Protein AF-M7SS18-F1 (afdb_monomer_lite)

Foldseek 3Di:
DDPQQDPVVVVVLVVLQVVVCVPDPDSPVADLLPFQALVLLVVLLVVLQVVCVVVVLNDQSVLLVLLSVLVVVCRVVVCVNVVSPSSSSSSVRRVSSVQCVVQSVPSVSSNVSSNVSSVVSVCSVVCVVVD

Radius of gyration: 15.66 Å; chains: 1; bounding box: 37×25×44 Å

pLDDT: mean 71.32, std 8.75, range [34.16, 85.19]

Sequence (131 aa):
MAAQPSLWLGEAFATAKEDFKRSLKNPAQYDFSKVTSIDDVYDEAEKIQRQQAKTKTLRGLNRLQPFLNALNEYSGIIDAFVQAKPEIMSLIWGPLKFLLHAASSLLSVFDKVVKVLADVGMTLPSFQAYA

Secondary structure (DSSP, 8-state):
-PPPPPHHHHHHHHHHHHHHHHHSSSGGG--GGG--SSHHHHHHHHHHHHHHHHHT-TTSGGGGHHHHHHHHHHHHHHHHHHTT-HHHHHHHHHHHHHHHHHHHTSHHHHHHHHHHHHHHHHHGGGGGGG-

Structure (mmCIF, N/CA/C/O backbone):
data_AF-M7SS18-F1
#
_entry.id   AF-M7SS18-F1
#
loop_
_atom_site.group_PDB
_atom_site.id
_atom_site.type_symbol
_atom_site.label_atom_id
_atom_site.label_alt_id
_atom_site.label_comp_id
_atom_site.label_asym_id
_atom_site.label_entity_id
_atom_site.label_seq_id
_atom_site.pdbx_PDB_ins_code
_atom_site.Cartn_x
_atom_site.Cartn_y
_atom_site.Cartn_z
_atom_site.occupancy
_atom_site.B_iso_or_equiv
_atom_site.auth_seq_id
_atom_site.auth_comp_id
_atom_site.auth_asym_id
_atom_site.auth_atom_id
_atom_site.pdbx_PDB_model_num
ATOM 1 N N . MET A 1 1 ? 10.208 -12.592 -28.017 1.00 34.16 1 MET A N 1
ATOM 2 C CA . MET A 1 1 ? 11.445 -12.163 -27.328 1.00 34.16 1 MET A CA 1
ATOM 3 C C . MET A 1 1 ? 11.040 -11.070 -26.358 1.00 34.16 1 MET A C 1
ATOM 5 O O . MET A 1 1 ? 10.640 -10.013 -26.820 1.00 34.16 1 MET A O 1
ATOM 9 N N . ALA A 1 2 ? 11.002 -11.353 -25.054 1.00 38.09 2 ALA A N 1
ATOM 10 C CA . ALA A 1 2 ? 10.661 -10.335 -24.060 1.00 38.09 2 ALA A CA 1
ATOM 11 C C . ALA A 1 2 ? 11.791 -9.296 -24.018 1.00 38.09 2 ALA A C 1
ATOM 13 O O . ALA A 1 2 ? 12.959 -9.673 -23.909 1.00 38.09 2 ALA A O 1
ATOM 14 N N . ALA A 1 3 ? 11.455 -8.014 -24.175 1.00 47.66 3 ALA A N 1
ATOM 15 C CA . ALA A 1 3 ? 12.417 -6.926 -24.062 1.00 47.66 3 ALA A CA 1
ATOM 16 C C . ALA A 1 3 ? 13.081 -6.996 -22.678 1.00 47.66 3 ALA A C 1
ATOM 18 O O . ALA A 1 3 ? 12.390 -7.084 -21.663 1.00 47.66 3 ALA A O 1
ATOM 19 N N . GLN A 1 4 ? 14.416 -7.012 -22.630 1.00 51.34 4 GLN A N 1
ATOM 20 C CA . GLN A 1 4 ? 15.123 -6.932 -21.355 1.00 51.34 4 GLN A CA 1
ATOM 21 C C . GLN A 1 4 ? 14.706 -5.635 -20.643 1.00 51.34 4 GLN A C 1
ATOM 23 O O . GLN A 1 4 ? 14.725 -4.583 -21.289 1.00 51.34 4 GLN A O 1
ATOM 28 N N . PRO A 1 5 ? 14.341 -5.682 -19.345 1.00 56.50 5 PRO A N 1
ATOM 29 C CA . PRO A 1 5 ? 14.038 -4.479 -18.584 1.00 56.50 5 PRO A CA 1
ATOM 30 C C . PRO A 1 5 ? 15.229 -3.531 -18.688 1.00 56.50 5 PRO A C 1
ATOM 32 O O . PRO A 1 5 ? 16.361 -3.900 -18.369 1.00 56.50 5 PRO A O 1
ATOM 35 N N . SER A 1 6 ? 14.989 -2.332 -19.198 1.00 65.19 6 SER A N 1
ATOM 36 C CA . SER A 1 6 ? 16.035 -1.352 -19.447 1.00 65.19 6 SER A CA 1
ATOM 37 C C . SER A 1 6 ? 16.739 -0.975 -18.140 1.00 65.19 6 SER A C 1
ATOM 39 O O . SER A 1 6 ? 16.075 -0.667 -17.154 1.00 65.19 6 SER A O 1
ATOM 41 N N . LEU A 1 7 ? 18.078 -0.981 -18.136 1.00 67.50 7 LEU A N 1
ATOM 42 C CA . LEU A 1 7 ? 18.935 -0.718 -16.963 1.00 67.50 7 LEU A CA 1
ATOM 43 C C . LEU A 1 7 ? 18.495 0.501 -16.128 1.00 67.50 7 LEU A C 1
ATOM 45 O O . LEU A 1 7 ? 18.459 0.420 -14.902 1.00 67.50 7 LEU A O 1
ATOM 49 N N . TRP A 1 8 ? 18.066 1.580 -16.793 1.00 74.50 8 TRP A N 1
ATOM 50 C CA . TRP A 1 8 ? 17.597 2.810 -16.145 1.00 74.50 8 TRP A CA 1
ATOM 51 C C . TRP A 1 8 ? 16.374 2.606 -15.236 1.00 74.50 8 TRP A C 1
ATOM 53 O O . TRP A 1 8 ? 16.210 3.321 -14.252 1.00 74.50 8 TRP A O 1
ATOM 63 N N . LEU A 1 9 ? 15.516 1.626 -15.538 1.00 68.44 9 LEU A N 1
ATOM 64 C CA . LEU A 1 9 ? 14.306 1.359 -14.763 1.00 68.44 9 LEU A CA 1
ATOM 65 C C . LEU A 1 9 ? 14.662 0.765 -13.397 1.00 68.44 9 LEU A C 1
ATOM 67 O O . LEU A 1 9 ? 14.103 1.160 -12.377 1.00 68.44 9 LEU A O 1
ATOM 71 N N . GLY A 1 10 ? 15.632 -0.154 -13.369 1.00 69.88 10 GLY A N 1
ATOM 72 C CA . GLY A 1 10 ? 16.138 -0.733 -12.124 1.00 69.88 10 GLY A CA 1
ATOM 73 C C . GLY A 1 10 ? 16.787 0.315 -11.221 1.00 69.88 10 GLY A C 1
ATOM 74 O O . GLY A 1 10 ? 16.539 0.316 -10.016 1.00 69.88 10 GLY A O 1
ATOM 75 N N . GLU A 1 11 ? 17.560 1.233 -11.806 1.00 74.94 11 GLU A N 1
ATOM 76 C CA . GLU A 1 11 ? 18.168 2.356 -11.082 1.00 74.94 11 GLU A CA 1
ATOM 77 C C . GLU A 1 11 ? 17.111 3.313 -10.528 1.00 74.94 11 GLU A C 1
ATOM 79 O O . GLU A 1 11 ? 17.155 3.635 -9.345 1.00 74.94 11 GLU A O 1
ATOM 84 N N . ALA A 1 12 ? 16.107 3.689 -11.327 1.00 77.38 12 ALA A N 1
ATOM 85 C CA . ALA A 1 12 ? 15.025 4.565 -10.879 1.00 77.38 12 ALA A CA 1
ATOM 86 C C . ALA A 1 12 ? 14.272 3.989 -9.665 1.00 77.38 12 ALA A C 1
ATOM 88 O O . ALA A 1 12 ? 14.032 4.704 -8.689 1.00 77.38 12 ALA A O 1
ATOM 89 N N . PHE A 1 13 ? 13.952 2.688 -9.678 1.00 70.12 13 PHE A N 1
ATOM 90 C CA . PHE A 1 13 ? 13.328 2.024 -8.529 1.00 70.12 13 PHE A CA 1
ATOM 91 C C . PHE A 1 13 ? 14.255 1.973 -7.308 1.00 70.12 13 PHE A C 1
ATOM 93 O O . PHE A 1 13 ? 13.808 2.233 -6.189 1.00 70.12 13 PHE A O 1
ATOM 100 N N . ALA A 1 14 ? 15.541 1.673 -7.500 1.00 72.62 14 ALA A N 1
ATOM 101 C CA . ALA A 1 14 ? 16.516 1.654 -6.411 1.00 72.62 14 ALA A CA 1
ATOM 102 C C . ALA A 1 14 ? 16.715 3.045 -5.782 1.00 72.62 14 ALA A C 1
ATOM 104 O O . ALA A 1 14 ? 16.814 3.160 -4.562 1.00 72.62 14 ALA A O 1
ATOM 105 N N . THR A 1 15 ? 16.712 4.111 -6.582 1.00 79.69 15 THR A N 1
ATOM 106 C CA . THR A 1 15 ? 16.763 5.489 -6.079 1.00 79.69 15 THR A CA 1
ATOM 107 C C . THR A 1 15 ? 15.501 5.829 -5.292 1.00 79.69 15 THR A C 1
ATOM 109 O O . THR A 1 15 ? 15.595 6.263 -4.144 1.00 79.69 15 THR A O 1
ATOM 112 N N . ALA A 1 16 ? 14.320 5.538 -5.846 1.00 76.62 16 ALA A N 1
ATOM 113 C CA . ALA A 1 16 ? 13.048 5.797 -5.173 1.00 76.62 16 ALA A CA 1
ATOM 114 C C . ALA A 1 16 ? 12.929 5.057 -3.825 1.00 76.62 16 ALA A C 1
ATOM 116 O O . ALA A 1 16 ? 12.419 5.622 -2.855 1.00 76.62 16 ALA A O 1
ATOM 117 N N . LYS A 1 17 ? 13.452 3.822 -3.731 1.00 73.81 17 LYS A N 1
ATOM 118 C CA . LYS A 1 17 ? 13.566 3.056 -2.472 1.00 73.81 17 LYS A CA 1
ATOM 119 C C . LYS A 1 17 ? 14.285 3.830 -1.392 1.00 73.81 17 LYS A C 1
ATOM 121 O O . LYS A 1 17 ? 13.799 3.936 -0.265 1.00 73.81 17 LYS A O 1
ATOM 126 N N . GLU A 1 18 ? 15.485 4.282 -1.720 1.00 78.44 18 GLU A N 1
ATOM 127 C CA . GLU A 1 18 ? 16.383 4.890 -0.753 1.00 78.44 18 GLU A CA 1
ATOM 128 C C . GLU A 1 18 ? 15.879 6.273 -0.346 1.00 78.44 18 GLU A C 1
ATOM 130 O O . GLU A 1 18 ? 15.890 6.594 0.844 1.00 78.44 18 GLU A O 1
ATOM 135 N N . ASP A 1 19 ? 15.320 7.041 -1.280 1.00 80.69 19 ASP A N 1
ATOM 136 C CA . ASP A 1 19 ? 14.685 8.326 -0.980 1.00 80.69 19 ASP A CA 1
ATOM 137 C C . ASP A 1 19 ? 13.463 8.158 -0.070 1.00 80.69 19 ASP A C 1
ATOM 139 O O . ASP A 1 19 ? 13.325 8.870 0.931 1.00 80.69 19 ASP A O 1
ATOM 143 N N . PHE A 1 20 ? 12.616 7.159 -0.339 1.00 76.06 20 PHE A N 1
ATOM 144 C CA . PHE A 1 20 ? 11.487 6.848 0.532 1.00 76.06 20 PHE A CA 1
ATOM 145 C C . PHE A 1 20 ? 11.955 6.464 1.939 1.00 76.06 20 PHE A C 1
ATOM 147 O O . PHE A 1 20 ? 11.485 7.049 2.915 1.00 76.06 20 PHE A O 1
ATOM 154 N N . LYS A 1 21 ? 12.921 5.546 2.073 1.00 73.31 21 LYS A N 1
ATOM 155 C CA . LYS A 1 21 ? 13.464 5.155 3.386 1.00 73.31 21 LYS A CA 1
ATOM 156 C C . LYS A 1 21 ? 14.041 6.344 4.153 1.00 73.31 21 LYS A C 1
ATOM 158 O O . LYS A 1 21 ? 13.809 6.445 5.356 1.00 73.31 21 LYS A O 1
ATOM 163 N N . ARG A 1 22 ? 14.761 7.246 3.478 1.00 79.31 22 ARG A N 1
ATOM 164 C CA . ARG A 1 22 ? 15.327 8.469 4.080 1.00 79.31 22 ARG A CA 1
ATOM 165 C C . ARG A 1 22 ? 14.258 9.442 4.567 1.00 79.31 22 ARG A C 1
ATOM 167 O O . ARG A 1 22 ? 14.503 10.170 5.524 1.00 79.31 22 ARG A O 1
ATOM 174 N N . SER A 1 23 ? 13.083 9.452 3.939 1.00 77.50 23 SER A N 1
ATOM 175 C CA . SER A 1 23 ? 11.961 10.297 4.364 1.00 77.50 23 SER A CA 1
ATOM 176 C C . SER A 1 23 ? 11.296 9.826 5.668 1.00 77.50 23 SER A C 1
ATOM 178 O O . SER A 1 23 ? 10.589 10.598 6.321 1.00 77.50 23 SER A O 1
ATOM 180 N N . LEU A 1 24 ? 11.515 8.571 6.079 1.00 75.50 24 LEU A N 1
ATOM 181 C CA . LEU A 1 24 ? 10.901 8.003 7.276 1.00 75.50 24 LEU A CA 1
ATOM 182 C C . LEU A 1 24 ? 11.625 8.476 8.537 1.00 75.50 24 LEU A C 1
ATOM 184 O O . LEU A 1 24 ? 12.840 8.370 8.657 1.00 75.50 24 LEU A O 1
ATOM 188 N N . LYS A 1 25 ? 10.853 8.927 9.532 1.00 76.94 25 LYS A N 1
ATOM 189 C CA . LYS A 1 25 ? 11.395 9.442 10.801 1.00 76.94 25 LYS A CA 1
ATOM 190 C C . LYS A 1 25 ? 12.173 8.383 11.594 1.00 76.94 25 LYS A C 1
ATOM 192 O O . LYS A 1 25 ? 13.172 8.706 12.217 1.00 76.94 25 LYS A O 1
ATOM 197 N N . ASN A 1 26 ? 11.719 7.130 11.534 1.00 76.88 26 ASN A N 1
ATOM 198 C CA . ASN A 1 26 ? 12.400 5.958 12.080 1.00 76.88 26 ASN A CA 1
ATOM 199 C C . ASN A 1 26 ? 12.298 4.833 11.030 1.00 76.88 26 ASN A C 1
ATOM 201 O O . ASN A 1 26 ? 11.295 4.127 11.003 1.00 76.88 26 ASN A O 1
ATOM 205 N N . PRO A 1 27 ? 13.266 4.661 10.123 1.00 66.38 27 PRO A N 1
ATOM 206 C CA . PRO A 1 27 ? 13.179 3.634 9.083 1.00 66.38 27 PRO A CA 1
ATOM 207 C C . PRO A 1 27 ? 13.353 2.213 9.642 1.00 66.38 27 PRO A C 1
ATOM 209 O O . PRO A 1 27 ? 12.735 1.280 9.145 1.00 66.38 27 PRO A O 1
ATOM 212 N N . AL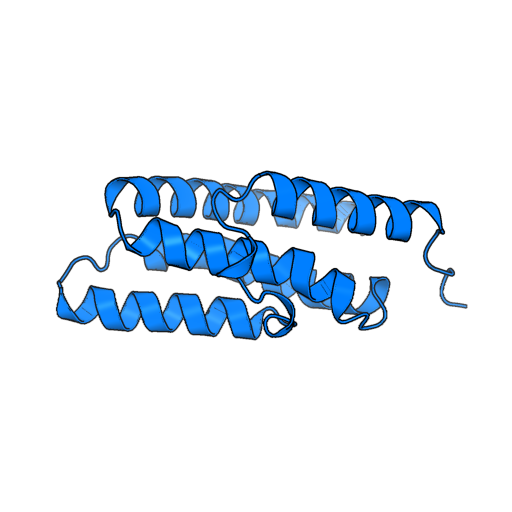A A 1 28 ? 14.124 2.045 10.723 1.00 70.75 28 ALA A N 1
ATOM 213 C CA . ALA A 1 28 ? 14.435 0.738 11.313 1.00 70.75 28 ALA A CA 1
ATOM 214 C C . ALA A 1 28 ? 13.233 0.008 11.949 1.00 70.75 28 ALA A C 1
ATOM 216 O O . ALA A 1 28 ? 13.299 -1.198 12.161 1.00 70.75 28 ALA A O 1
ATOM 217 N N . GLN A 1 29 ? 12.137 0.713 12.252 1.00 69.00 29 GLN A N 1
ATOM 218 C CA . GLN A 1 29 ? 10.897 0.088 12.747 1.00 69.00 29 GLN A CA 1
ATOM 219 C C . GLN A 1 29 ? 10.020 -0.473 11.617 1.00 69.00 29 GLN A C 1
ATOM 221 O O . GLN A 1 29 ? 9.014 -1.121 11.900 1.00 69.00 29 GLN A O 1
ATOM 226 N N . TYR A 1 30 ? 10.371 -0.222 10.352 1.00 67.44 30 TYR A N 1
ATOM 227 C CA . TYR A 1 30 ? 9.582 -0.647 9.203 1.00 67.44 30 TYR A CA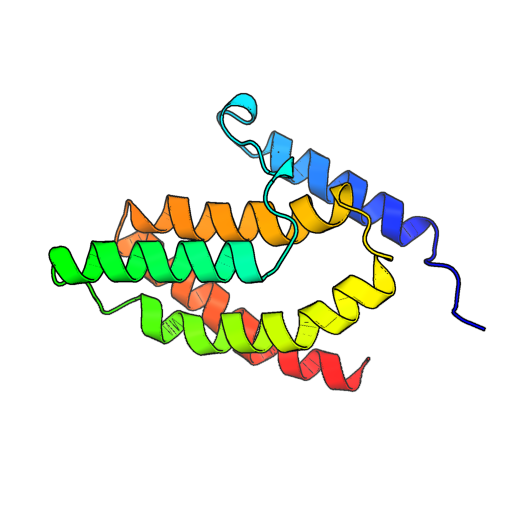 1
ATOM 228 C C . TYR A 1 30 ? 10.334 -1.690 8.383 1.00 67.44 30 TYR A C 1
ATOM 230 O O . TYR A 1 30 ? 11.301 -1.391 7.686 1.00 67.44 30 TYR A O 1
ATOM 238 N N . ASP A 1 31 ? 9.850 -2.927 8.447 1.00 72.44 31 ASP A N 1
ATOM 239 C CA . ASP A 1 31 ? 10.338 -4.022 7.618 1.00 72.44 31 ASP A CA 1
ATOM 240 C C . ASP A 1 31 ? 9.424 -4.208 6.400 1.00 72.44 31 ASP A C 1
ATOM 242 O O . ASP A 1 31 ? 8.449 -4.961 6.428 1.00 72.44 31 ASP A O 1
ATOM 246 N N . PHE A 1 32 ? 9.737 -3.488 5.321 1.00 71.56 32 PHE A N 1
ATOM 247 C CA . PHE A 1 32 ? 9.009 -3.589 4.052 1.00 71.56 32 PHE A CA 1
ATOM 248 C C . PHE A 1 32 ? 9.342 -4.858 3.266 1.00 71.56 32 PHE A C 1
ATOM 250 O O . PHE A 1 32 ? 8.623 -5.183 2.326 1.00 71.56 32 PHE A O 1
ATOM 257 N N . SER A 1 33 ? 10.401 -5.591 3.635 1.00 71.81 33 SER A N 1
ATOM 258 C CA . SER A 1 33 ? 10.860 -6.769 2.881 1.00 71.81 33 SER A CA 1
ATOM 259 C C . SER A 1 33 ? 9.829 -7.901 2.846 1.00 71.81 33 SER A C 1
ATOM 261 O O . SER A 1 33 ? 9.866 -8.745 1.957 1.00 71.81 33 SER A O 1
ATOM 263 N N . LYS A 1 34 ? 8.880 -7.877 3.787 1.00 75.50 34 LYS A N 1
ATOM 264 C CA . LYS A 1 34 ? 7.782 -8.840 3.920 1.00 75.50 34 LYS A CA 1
ATOM 265 C C . LYS A 1 34 ? 6.524 -8.466 3.141 1.00 75.50 34 LYS A C 1
ATOM 267 O O . LYS A 1 34 ? 5.561 -9.215 3.191 1.00 75.50 34 LYS A O 1
ATOM 272 N N . VAL A 1 35 ? 6.499 -7.303 2.494 1.00 78.19 35 VAL A N 1
ATOM 273 C CA . VAL A 1 35 ? 5.341 -6.811 1.741 1.00 78.19 35 VAL A CA 1
ATOM 274 C C . VAL A 1 35 ? 5.679 -6.940 0.268 1.00 78.19 35 VAL A C 1
ATOM 276 O O . VAL A 1 35 ? 6.317 -6.062 -0.301 1.00 78.19 35 VAL A O 1
ATOM 279 N N . THR A 1 36 ? 5.338 -8.065 -0.341 1.00 78.50 36 THR A N 1
ATOM 280 C CA . THR A 1 36 ? 5.819 -8.407 -1.690 1.00 78.50 36 THR A CA 1
ATOM 281 C C . THR A 1 36 ? 4.708 -8.494 -2.718 1.00 78.50 36 THR A C 1
ATOM 283 O O . THR A 1 36 ? 5.001 -8.654 -3.898 1.00 78.50 36 THR A O 1
ATOM 286 N N . SER A 1 37 ? 3.456 -8.369 -2.290 1.00 81.00 37 SER A N 1
ATOM 287 C CA . SER A 1 37 ? 2.288 -8.519 -3.146 1.00 81.00 37 SER A CA 1
ATOM 288 C C . SER A 1 37 ? 1.234 -7.458 -2.856 1.00 81.00 37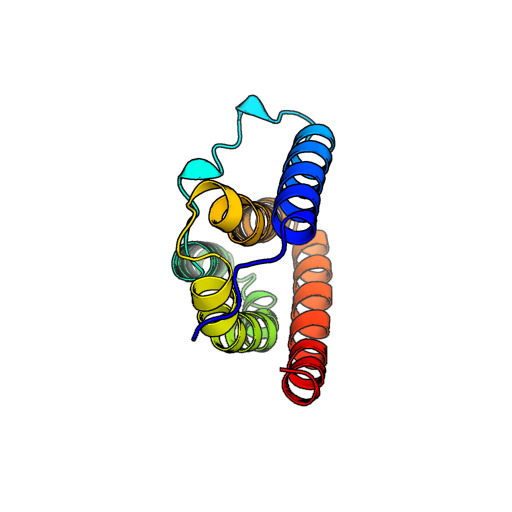 SER A C 1
ATOM 290 O O . SER A 1 37 ? 1.220 -6.827 -1.795 1.00 81.00 37 SER A O 1
ATOM 292 N N . ILE A 1 38 ? 0.311 -7.296 -3.800 1.00 79.38 38 ILE A N 1
ATOM 293 C CA . ILE A 1 38 ? -0.892 -6.501 -3.576 1.00 79.38 38 ILE A CA 1
ATOM 294 C C . ILE A 1 38 ? -1.797 -7.119 -2.499 1.00 79.38 38 ILE A C 1
ATOM 296 O O . ILE A 1 38 ? -2.445 -6.377 -1.761 1.00 79.38 38 ILE A O 1
ATOM 300 N N . ASP A 1 39 ? -1.789 -8.446 -2.344 1.00 84.00 39 ASP A N 1
ATOM 301 C CA . ASP A 1 39 ? -2.553 -9.147 -1.305 1.00 84.00 39 ASP A CA 1
ATOM 302 C C . ASP A 1 39 ? -2.154 -8.659 0.093 1.00 84.00 39 ASP A C 1
ATOM 304 O O . ASP A 1 39 ? -3.012 -8.393 0.931 1.00 84.00 39 ASP A O 1
ATOM 308 N N . ASP A 1 40 ? -0.866 -8.376 0.315 1.00 81.88 40 ASP A N 1
ATOM 309 C CA . ASP A 1 40 ? -0.386 -7.809 1.580 1.00 81.88 40 ASP A CA 1
ATOM 310 C C . ASP A 1 40 ? -0.986 -6.425 1.899 1.00 81.88 40 ASP A C 1
ATOM 312 O O . ASP A 1 40 ? -1.035 -6.027 3.074 1.00 81.88 40 ASP A O 1
ATOM 316 N N . VAL A 1 41 ? -1.379 -5.672 0.864 1.00 80.88 41 VAL A N 1
ATOM 317 C CA . VAL A 1 41 ? -2.046 -4.364 0.959 1.00 80.88 41 VAL A CA 1
ATOM 318 C C . VAL A 1 41 ? -3.546 -4.553 1.193 1.00 80.88 41 VAL A C 1
ATOM 320 O O . VAL A 1 41 ? -4.113 -3.856 2.041 1.00 80.88 41 VAL A O 1
ATOM 323 N N . TYR A 1 42 ? -4.172 -5.514 0.506 1.00 80.88 42 TYR A N 1
ATOM 324 C CA . TYR A 1 42 ? -5.567 -5.907 0.732 1.00 80.88 42 TYR A CA 1
ATOM 325 C C . TYR A 1 42 ? -5.800 -6.399 2.161 1.00 80.88 42 TYR A C 1
ATOM 327 O O . TYR A 1 42 ? -6.714 -5.915 2.830 1.00 80.88 42 TYR A O 1
ATOM 335 N N . ASP A 1 43 ? -4.936 -7.274 2.668 1.00 85.19 43 ASP A N 1
ATOM 336 C CA . ASP A 1 43 ? -5.020 -7.812 4.026 1.00 85.19 43 ASP A CA 1
ATOM 337 C C . ASP A 1 43 ? -4.954 -6.706 5.087 1.00 85.19 43 ASP A C 1
ATOM 339 O O . ASP A 1 43 ? -5.680 -6.727 6.086 1.00 85.19 43 ASP A O 1
ATOM 343 N N . GLU A 1 44 ? -4.100 -5.699 4.878 1.00 82.56 44 GLU A N 1
ATOM 344 C CA . GLU A 1 44 ? -4.016 -4.561 5.793 1.00 82.56 44 GLU A CA 1
ATOM 345 C C . GLU A 1 44 ? -5.272 -3.684 5.703 1.00 82.56 44 GLU A C 1
ATOM 347 O O . GLU A 1 44 ? -5.801 -3.268 6.736 1.00 82.56 44 GLU A O 1
ATOM 352 N N . ALA A 1 45 ? -5.797 -3.450 4.496 1.00 78.38 45 ALA A N 1
ATOM 353 C CA . ALA A 1 45 ? -7.055 -2.734 4.302 1.00 78.38 45 ALA A CA 1
ATOM 354 C C . ALA A 1 45 ? -8.223 -3.448 5.014 1.00 78.38 45 ALA A C 1
ATOM 356 O O . ALA A 1 45 ? -8.949 -2.821 5.795 1.00 78.38 45 ALA A O 1
ATOM 357 N N . GLU A 1 46 ? -8.358 -4.766 4.845 1.00 80.25 46 GLU A N 1
ATOM 358 C CA . GLU A 1 46 ? -9.365 -5.572 5.543 1.00 80.25 46 GLU A CA 1
ATOM 359 C C . GLU A 1 46 ? -9.206 -5.507 7.063 1.00 80.25 46 GLU A C 1
ATOM 361 O O . GLU A 1 46 ? -10.184 -5.352 7.803 1.00 80.25 46 GLU A O 1
ATOM 366 N N . LYS A 1 47 ? -7.975 -5.621 7.561 1.00 82.69 47 LYS A N 1
ATOM 367 C CA . LYS A 1 47 ? -7.685 -5.547 8.994 1.00 82.69 47 LYS A CA 1
ATOM 368 C C . LYS A 1 47 ? -8.113 -4.201 9.579 1.00 82.69 47 LYS A C 1
ATOM 370 O O . LYS A 1 47 ? -8.766 -4.182 10.630 1.00 82.69 47 LYS A O 1
ATOM 375 N N . ILE A 1 48 ? -7.823 -3.100 8.884 1.00 76.75 48 ILE A N 1
ATOM 376 C CA . ILE A 1 48 ? -8.266 -1.756 9.278 1.00 76.75 48 ILE A CA 1
ATOM 377 C C . ILE A 1 48 ? -9.801 -1.689 9.278 1.00 76.75 48 ILE A C 1
ATOM 379 O O . ILE A 1 48 ? -10.388 -1.171 10.231 1.00 76.75 48 ILE A O 1
ATOM 383 N N . GLN A 1 49 ? -10.477 -2.271 8.282 1.00 73.75 49 GLN A N 1
ATOM 384 C CA . GLN A 1 49 ? -11.944 -2.309 8.223 1.00 73.75 49 GLN A CA 1
ATOM 385 C C . GLN A 1 49 ? -12.553 -3.068 9.399 1.00 73.75 49 GLN A C 1
ATOM 387 O O . GLN A 1 49 ? -13.483 -2.573 10.042 1.00 73.75 49 GLN A O 1
ATOM 392 N N . ARG A 1 50 ? -12.003 -4.238 9.737 1.00 78.12 50 ARG A N 1
ATOM 393 C CA . ARG A 1 50 ? -12.434 -5.031 10.899 1.00 78.12 50 ARG A CA 1
ATOM 394 C C . ARG A 1 50 ? -12.216 -4.274 12.212 1.00 78.12 50 ARG A C 1
ATOM 396 O O . ARG A 1 50 ? -13.028 -4.403 13.127 1.00 78.12 50 ARG A O 1
ATOM 403 N N . GLN A 1 51 ? -11.154 -3.474 12.323 1.00 74.94 51 GLN A N 1
ATOM 404 C CA . GLN A 1 51 ? -10.917 -2.614 13.488 1.00 74.94 51 GLN A CA 1
ATOM 405 C C . GLN A 1 51 ? -11.896 -1.433 13.552 1.00 74.94 51 GLN A C 1
ATOM 407 O O . GLN A 1 51 ? -12.477 -1.195 14.610 1.00 74.94 51 GLN A O 1
ATOM 412 N N . GLN A 1 52 ? -12.161 -0.754 12.434 1.00 70.19 52 GLN A N 1
ATOM 413 C CA . GLN A 1 52 ? -13.120 0.358 12.361 1.00 70.19 52 GLN A CA 1
ATOM 414 C C . GLN A 1 52 ? -14.579 -0.087 12.553 1.00 70.19 52 GLN A C 1
ATOM 416 O O . GLN A 1 52 ? -15.398 0.667 13.084 1.00 70.19 52 GLN A O 1
ATOM 421 N N . ALA A 1 53 ? -14.916 -1.327 12.181 1.00 70.88 53 ALA A N 1
ATOM 422 C CA . ALA A 1 53 ? -16.230 -1.918 12.438 1.00 70.88 53 ALA A CA 1
ATOM 423 C C . ALA A 1 53 ? -16.546 -1.993 13.939 1.00 70.88 53 ALA A C 1
ATOM 425 O O . ALA A 1 53 ? -17.680 -1.745 14.349 1.00 70.88 53 ALA A O 1
ATOM 426 N N . LYS A 1 54 ? -15.530 -2.259 14.769 1.00 70.31 54 LYS A N 1
ATOM 427 C CA . LYS A 1 54 ? -15.665 -2.302 16.233 1.00 70.31 54 LYS A CA 1
ATOM 428 C C . LYS A 1 54 ? -15.861 -0.911 16.844 1.00 70.31 54 LYS A C 1
ATOM 430 O O . LYS A 1 54 ? -16.472 -0.800 17.901 1.00 70.31 54 LYS A O 1
ATOM 435 N N . THR A 1 55 ? -15.383 0.143 16.181 1.00 67.38 55 THR A N 1
ATOM 436 C CA . THR A 1 55 ? -15.424 1.535 16.665 1.00 67.38 55 THR A CA 1
ATOM 437 C C . THR A 1 55 ? -16.464 2.414 15.952 1.00 67.38 55 THR A C 1
ATOM 439 O O . THR A 1 55 ? -16.560 3.604 16.243 1.00 67.38 55 THR A O 1
ATOM 442 N N . LYS A 1 56 ? -17.289 1.841 15.057 1.00 61.22 56 LYS A N 1
ATOM 443 C CA . LYS A 1 56 ? -18.331 2.517 14.246 1.00 61.22 56 LYS A CA 1
ATOM 444 C C . LYS A 1 56 ? -17.822 3.635 13.316 1.00 61.22 56 LYS A C 1
ATOM 446 O O . LYS A 1 56 ? -18.615 4.454 12.853 1.00 61.22 56 LYS A O 1
ATOM 451 N N . THR A 1 57 ? -16.539 3.653 12.962 1.00 62.03 57 THR A N 1
ATOM 452 C CA . THR A 1 57 ? -15.932 4.673 12.080 1.00 62.03 57 THR A CA 1
ATOM 453 C C . THR A 1 57 ? -15.750 4.207 10.625 1.00 62.03 57 THR A C 1
ATOM 455 O O . THR A 1 57 ? -14.854 4.651 9.917 1.00 62.03 57 THR A O 1
ATOM 458 N N . LEU A 1 58 ? -16.655 3.345 10.149 1.00 56.06 58 LEU A N 1
ATOM 459 C CA . LEU A 1 58 ? -16.607 2.561 8.897 1.00 56.06 58 LEU A CA 1
ATOM 460 C C . LEU A 1 58 ? -16.594 3.325 7.552 1.00 56.06 58 LEU A C 1
ATOM 462 O O . LEU A 1 58 ? -16.727 2.703 6.500 1.00 56.06 58 LEU A O 1
ATOM 466 N N . ARG A 1 59 ? -16.493 4.656 7.524 1.00 60.16 59 ARG A N 1
ATOM 467 C CA . ARG A 1 59 ? -16.813 5.430 6.304 1.00 60.16 59 ARG A CA 1
ATOM 468 C C . ARG A 1 59 ? -15.669 5.551 5.293 1.00 60.16 59 ARG A C 1
ATOM 470 O O . ARG A 1 59 ? -15.943 5.794 4.121 1.00 60.16 59 ARG A O 1
ATOM 477 N N . GLY A 1 60 ? -14.418 5.381 5.716 1.00 61.91 60 GLY A N 1
ATOM 478 C CA . GLY A 1 60 ? -13.264 5.600 4.841 1.00 61.91 60 GLY A CA 1
ATOM 479 C C . GLY A 1 60 ? -13.043 4.464 3.842 1.00 61.91 60 GLY A C 1
ATOM 480 O O . GLY A 1 60 ? -12.882 4.710 2.655 1.00 61.91 60 GLY A O 1
ATOM 481 N N . LEU A 1 6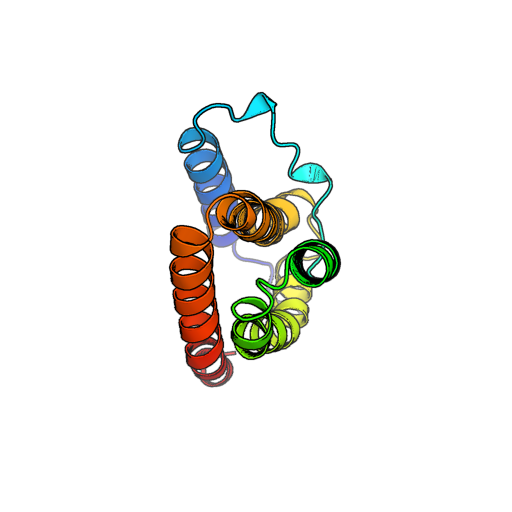1 ? -13.090 3.208 4.286 1.00 65.19 61 LEU A N 1
ATOM 482 C CA . LEU A 1 61 ? -12.517 2.094 3.521 1.00 65.19 61 LEU A CA 1
ATOM 483 C C . LEU A 1 61 ? -13.231 1.728 2.219 1.00 65.19 61 LEU A C 1
ATOM 485 O O . LEU A 1 61 ? -12.557 1.432 1.240 1.00 65.19 61 LEU A O 1
ATOM 489 N N . ASN A 1 62 ? -14.558 1.856 2.139 1.00 68.69 62 ASN A N 1
ATOM 490 C CA . ASN A 1 62 ? -15.275 1.637 0.872 1.00 68.69 62 ASN A CA 1
ATOM 491 C C . ASN A 1 62 ? -14.805 2.590 -0.241 1.00 68.69 62 ASN A C 1
ATOM 493 O O . ASN A 1 62 ? -14.942 2.287 -1.423 1.00 68.69 62 ASN A O 1
ATOM 497 N N . ARG A 1 63 ? -14.233 3.745 0.122 1.00 70.31 63 ARG A N 1
ATOM 498 C CA . ARG A 1 63 ? -13.696 4.719 -0.833 1.00 70.31 63 ARG A CA 1
ATOM 499 C C . ARG A 1 63 ? -12.330 4.302 -1.387 1.00 70.31 63 ARG A C 1
ATOM 501 O O . ARG A 1 63 ? -11.934 4.855 -2.401 1.00 70.31 63 ARG A O 1
ATOM 508 N N . LEU A 1 64 ? -11.637 3.338 -0.770 1.00 71.81 64 LEU A N 1
ATOM 509 C CA . LEU A 1 64 ? -10.395 2.754 -1.298 1.00 71.81 64 LEU A CA 1
ATOM 510 C C . LEU A 1 64 ? -10.642 1.699 -2.377 1.00 71.81 64 LEU A C 1
ATOM 512 O O . LEU A 1 64 ? -9.713 1.373 -3.107 1.00 71.81 64 LEU A O 1
ATOM 516 N N . GLN A 1 65 ? -11.864 1.178 -2.509 1.00 73.12 65 GLN A N 1
ATOM 517 C CA . GLN A 1 65 ? -12.155 0.113 -3.469 1.00 73.12 65 GLN A CA 1
ATOM 518 C C . GLN A 1 65 ? -11.719 0.449 -4.911 1.00 73.12 65 GLN A C 1
ATOM 520 O O . GLN A 1 65 ? -11.078 -0.398 -5.530 1.00 73.12 65 GLN A O 1
ATOM 525 N N . PRO A 1 66 ? -11.963 1.665 -5.452 1.00 76.06 66 PRO A N 1
ATOM 526 C CA . PRO A 1 66 ? -11.495 2.023 -6.794 1.00 76.06 66 PRO A CA 1
ATOM 527 C C . PRO A 1 66 ? -9.968 1.979 -6.934 1.00 76.06 66 PRO A C 1
ATOM 529 O O . PRO A 1 66 ? -9.454 1.558 -7.963 1.00 76.06 66 PRO A O 1
ATOM 532 N N . PHE A 1 67 ? -9.240 2.377 -5.888 1.00 76.81 67 PHE A N 1
ATOM 533 C CA . PHE A 1 67 ? -7.780 2.331 -5.858 1.00 76.81 67 PHE A CA 1
ATOM 534 C C . PHE A 1 67 ? -7.241 0.906 -5.858 1.00 76.81 67 PHE A C 1
ATOM 536 O O . PHE A 1 67 ? -6.359 0.582 -6.648 1.00 76.81 67 PHE A O 1
ATOM 543 N N . LEU A 1 68 ? -7.786 0.062 -4.984 1.00 76.62 68 LEU A N 1
ATOM 544 C CA . LEU A 1 68 ? -7.371 -1.329 -4.860 1.00 76.62 68 LEU A CA 1
ATOM 545 C C . LEU A 1 68 ? -7.659 -2.113 -6.149 1.00 76.62 68 LEU A C 1
ATOM 547 O O . LEU A 1 68 ? -6.789 -2.834 -6.633 1.00 76.62 68 LEU A O 1
ATOM 551 N N . ASN A 1 69 ? -8.832 -1.900 -6.754 1.00 79.12 69 ASN A N 1
ATOM 552 C CA . ASN A 1 69 ? -9.193 -2.514 -8.032 1.00 79.12 69 ASN A CA 1
ATOM 553 C C . ASN A 1 69 ? -8.219 -2.106 -9.147 1.00 79.12 69 ASN A C 1
ATOM 555 O O . ASN A 1 69 ? -7.703 -2.970 -9.850 1.00 79.12 69 ASN A O 1
ATOM 559 N N . ALA A 1 70 ? -7.920 -0.807 -9.267 1.00 76.31 70 ALA A N 1
ATOM 560 C CA . ALA A 1 70 ? -6.962 -0.321 -10.253 1.00 76.31 70 ALA A CA 1
ATOM 561 C C . ALA A 1 70 ? -5.569 -0.920 -10.013 1.00 76.31 70 ALA A C 1
ATOM 563 O O . ALA A 1 70 ? -4.965 -1.461 -10.930 1.00 76.31 70 ALA A O 1
ATOM 564 N N . LEU A 1 71 ? -5.068 -0.905 -8.775 1.00 77.25 71 LEU A N 1
ATOM 565 C CA . LEU A 1 71 ? -3.784 -1.531 -8.455 1.00 77.25 71 LEU A CA 1
ATOM 566 C C . LEU A 1 71 ? -3.744 -3.021 -8.800 1.00 77.25 71 LEU A C 1
ATOM 568 O O . LEU A 1 71 ? -2.692 -3.500 -9.208 1.00 77.25 71 LEU A O 1
ATOM 572 N N . ASN A 1 72 ? -4.853 -3.745 -8.646 1.00 79.94 72 ASN A N 1
ATOM 573 C CA . ASN A 1 72 ? -4.930 -5.164 -8.984 1.00 79.94 72 ASN A CA 1
ATOM 574 C C . ASN A 1 72 ? -4.807 -5.399 -10.492 1.00 79.94 72 ASN A C 1
ATOM 576 O O . ASN A 1 72 ? -4.071 -6.281 -10.920 1.00 79.94 72 ASN A O 1
ATOM 580 N N . GLU A 1 73 ? -5.453 -4.561 -11.303 1.00 76.38 73 GLU A N 1
ATOM 581 C CA . GLU A 1 73 ? -5.271 -4.579 -12.760 1.00 76.38 73 GLU A CA 1
ATOM 582 C C . GLU A 1 73 ? -3.817 -4.265 -13.153 1.00 76.38 73 GLU A C 1
ATOM 584 O O . GLU A 1 73 ? -3.272 -4.879 -14.071 1.00 76.38 73 GLU A O 1
ATOM 589 N N . TYR A 1 74 ? -3.157 -3.360 -12.424 1.00 72.88 74 TYR A N 1
ATOM 590 C CA . TYR A 1 74 ? -1.750 -3.016 -12.645 1.00 72.88 74 TYR A CA 1
ATOM 591 C C . TYR A 1 74 ? -0.757 -4.035 -12.077 1.00 72.88 74 TYR A C 1
ATOM 593 O O . TYR A 1 74 ? 0.367 -4.106 -12.578 1.00 72.88 74 TYR A O 1
ATOM 601 N N . SER A 1 75 ? -1.133 -4.835 -11.074 1.00 75.81 75 SER A N 1
ATOM 602 C CA . SER A 1 75 ? -0.221 -5.780 -10.415 1.00 75.81 75 SER A CA 1
ATOM 603 C C . SER A 1 75 ? 0.340 -6.775 -11.422 1.00 75.81 75 SER A C 1
ATOM 605 O O . SER A 1 75 ? 1.550 -6.953 -11.464 1.00 75.81 75 SER A O 1
ATOM 607 N N . GLY A 1 76 ? -0.492 -7.317 -12.318 1.00 72.75 76 GLY A N 1
ATOM 608 C CA . GLY A 1 76 ? -0.035 -8.261 -13.341 1.00 72.75 76 GLY A CA 1
ATOM 609 C C . GLY A 1 76 ? 1.006 -7.668 -14.298 1.00 72.75 76 GLY A C 1
ATOM 610 O O . GLY A 1 76 ? 1.938 -8.359 -14.712 1.00 72.75 76 GLY A O 1
ATOM 611 N N . ILE A 1 77 ? 0.899 -6.372 -14.609 1.00 71.56 77 ILE A N 1
ATOM 612 C CA . ILE A 1 77 ? 1.888 -5.648 -15.420 1.00 71.56 77 ILE A CA 1
ATOM 613 C C . ILE A 1 77 ? 3.176 -5.467 -14.611 1.00 71.56 77 ILE A C 1
ATOM 615 O O . ILE A 1 77 ? 4.263 -5.786 -15.089 1.00 71.56 77 ILE A O 1
ATOM 619 N N . ILE A 1 78 ? 3.062 -4.996 -13.369 1.00 71.94 78 ILE A N 1
ATOM 620 C CA . ILE A 1 78 ? 4.203 -4.786 -12.471 1.00 71.94 78 ILE A CA 1
ATOM 621 C C . ILE A 1 78 ? 4.960 -6.108 -12.250 1.00 71.94 78 ILE A C 1
ATOM 623 O O . ILE A 1 78 ? 6.186 -6.136 -12.365 1.00 71.94 78 ILE A O 1
ATOM 627 N N . ASP A 1 79 ? 4.250 -7.211 -12.029 1.00 69.94 79 ASP A N 1
ATOM 628 C CA . ASP A 1 79 ? 4.807 -8.553 -11.841 1.00 69.94 79 ASP A CA 1
ATOM 629 C C . ASP A 1 79 ? 5.567 -9.035 -13.084 1.00 69.94 79 ASP A C 1
ATOM 631 O O . ASP A 1 79 ? 6.692 -9.538 -12.972 1.00 69.94 79 ASP A O 1
ATOM 635 N N . ALA A 1 80 ? 5.007 -8.804 -14.277 1.00 68.88 80 ALA A N 1
ATOM 636 C CA . ALA A 1 80 ? 5.645 -9.144 -15.547 1.00 68.88 80 ALA A CA 1
ATOM 637 C C . ALA A 1 80 ? 6.909 -8.308 -15.826 1.00 68.88 80 ALA A C 1
ATOM 639 O O . ALA A 1 80 ? 7.921 -8.849 -16.279 1.00 68.88 80 ALA A O 1
ATOM 640 N N . PHE A 1 81 ? 6.888 -7.003 -15.532 1.00 63.62 81 PHE A N 1
ATOM 641 C CA . PHE A 1 81 ? 8.020 -6.098 -15.777 1.00 63.62 81 PHE A CA 1
ATOM 642 C C . PHE A 1 81 ? 9.163 -6.278 -14.775 1.00 63.62 81 PHE A C 1
ATOM 644 O O . PHE A 1 81 ? 10.340 -6.180 -15.133 1.00 63.62 81 PHE A O 1
ATOM 651 N N . VAL A 1 82 ? 8.834 -6.546 -13.515 1.00 64.94 82 VAL A N 1
ATOM 652 C CA . VAL A 1 82 ? 9.810 -6.622 -12.421 1.00 64.94 82 VAL A CA 1
ATOM 653 C C . VAL A 1 82 ? 10.410 -8.028 -12.284 1.00 64.94 82 VAL A C 1
ATOM 655 O O . VAL A 1 82 ? 11.357 -8.211 -11.515 1.00 64.94 82 VAL A O 1
ATOM 658 N N . GLN A 1 83 ? 9.918 -9.014 -13.050 1.00 66.12 83 GLN A N 1
ATOM 659 C CA . GLN A 1 83 ? 10.379 -10.412 -13.024 1.00 66.12 83 GLN A CA 1
ATOM 660 C C . GLN A 1 83 ? 10.458 -10.970 -11.592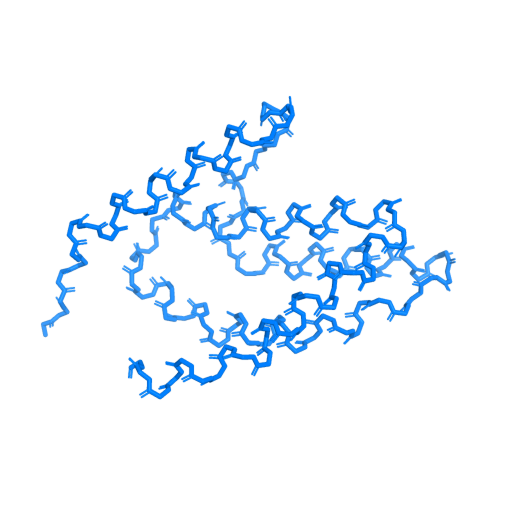 1.00 66.12 83 GLN A C 1
ATOM 662 O O . GLN A 1 83 ? 11.407 -11.669 -11.239 1.00 66.12 83 GLN A O 1
ATOM 667 N N . ALA A 1 84 ? 9.496 -10.599 -10.742 1.00 60.09 84 ALA A N 1
ATOM 668 C CA . ALA A 1 84 ? 9.435 -10.998 -9.336 1.00 60.09 84 ALA A CA 1
ATOM 669 C C . ALA A 1 84 ? 10.691 -10.672 -8.492 1.00 60.09 84 ALA A C 1
ATOM 671 O O . ALA A 1 84 ? 11.035 -11.429 -7.587 1.00 60.09 84 ALA A O 1
ATOM 672 N N . LYS A 1 85 ? 11.383 -9.544 -8.727 1.00 69.31 85 LYS A N 1
ATOM 673 C CA . LYS A 1 85 ? 12.427 -9.059 -7.799 1.00 69.31 85 LYS A CA 1
ATOM 674 C C . LYS A 1 85 ? 11.792 -8.581 -6.477 1.00 69.31 85 LYS A C 1
ATOM 676 O O . LYS A 1 85 ? 11.214 -7.488 -6.457 1.00 69.31 85 LYS A O 1
ATOM 681 N N . PRO A 1 86 ? 11.944 -9.311 -5.351 1.00 67.75 86 PRO A N 1
ATOM 682 C CA . PRO A 1 86 ? 11.239 -9.004 -4.094 1.00 67.75 86 PRO A CA 1
ATOM 683 C C . PRO A 1 86 ? 11.615 -7.629 -3.527 1.00 67.75 86 PRO A C 1
ATOM 685 O O . PRO A 1 86 ? 10.828 -6.933 -2.887 1.00 67.75 86 PRO A O 1
ATOM 688 N N . GLU A 1 87 ? 12.838 -7.200 -3.822 1.00 68.00 87 GLU A N 1
ATOM 689 C CA . GLU A 1 87 ? 13.378 -5.909 -3.425 1.00 68.00 87 GLU A CA 1
ATOM 690 C C . GLU A 1 87 ? 12.728 -4.698 -4.082 1.00 68.00 87 GLU A C 1
ATOM 692 O O . GLU A 1 87 ? 12.817 -3.619 -3.500 1.00 68.00 87 GLU A O 1
ATOM 697 N N . ILE A 1 88 ? 12.155 -4.867 -5.275 1.00 70.50 88 ILE A N 1
ATOM 698 C CA . ILE A 1 88 ? 11.431 -3.820 -6.005 1.00 70.50 88 ILE A CA 1
ATOM 699 C C . ILE A 1 88 ? 9.954 -3.879 -5.619 1.00 70.50 88 ILE A C 1
ATOM 701 O O . ILE A 1 88 ? 9.346 -2.848 -5.353 1.00 70.50 88 ILE A O 1
ATOM 705 N N . MET A 1 89 ? 9.404 -5.088 -5.482 1.00 74.88 89 MET A N 1
ATOM 706 C CA . MET A 1 89 ? 8.033 -5.302 -5.010 1.00 74.88 89 MET A CA 1
ATOM 707 C C . MET A 1 89 ? 7.782 -4.669 -3.641 1.00 74.88 89 MET A C 1
ATOM 709 O O . MET A 1 89 ? 6.812 -3.934 -3.461 1.00 74.88 89 MET A O 1
ATOM 713 N N . SER A 1 90 ? 8.717 -4.846 -2.707 1.00 75.81 90 SER A N 1
ATOM 714 C CA . SER A 1 90 ? 8.669 -4.206 -1.384 1.00 75.81 90 SER A CA 1
ATOM 715 C C . SER A 1 90 ? 8.664 -2.677 -1.398 1.00 75.81 90 SER A C 1
ATOM 717 O O . SER A 1 90 ? 8.258 -2.067 -0.411 1.00 75.81 90 SER A O 1
ATOM 719 N N . LEU A 1 91 ? 9.040 -2.037 -2.506 1.00 73.00 91 LEU A N 1
ATOM 720 C CA . LEU A 1 91 ? 8.995 -0.575 -2.677 1.00 73.00 91 LEU A CA 1
ATOM 721 C C . LEU A 1 91 ? 7.678 -0.062 -3.182 1.00 73.00 91 LEU A C 1
ATOM 723 O O . LEU A 1 91 ? 7.372 1.110 -3.005 1.00 73.00 91 LEU A O 1
ATOM 727 N N . ILE A 1 92 ? 6.935 -0.920 -3.856 1.00 77.00 92 ILE A N 1
ATOM 728 C CA . ILE A 1 92 ? 5.627 -0.570 -4.368 1.00 77.00 92 ILE A CA 1
ATOM 729 C C . ILE A 1 92 ? 4.634 -0.856 -3.247 1.00 77.00 92 ILE A C 1
ATOM 731 O O . ILE A 1 92 ? 3.963 0.046 -2.746 1.00 77.00 92 ILE A O 1
ATOM 735 N N . TRP A 1 93 ? 4.622 -2.096 -2.763 1.00 82.06 93 TRP A N 1
ATOM 736 C CA . TRP A 1 93 ? 3.618 -2.558 -1.815 1.00 82.06 93 TRP A CA 1
ATOM 737 C C . TRP A 1 93 ? 3.896 -2.108 -0.376 1.00 82.06 93 TRP A C 1
ATOM 739 O O . TRP A 1 93 ? 2.966 -1.745 0.347 1.00 82.06 93 TRP A O 1
ATOM 749 N N . GLY A 1 94 ? 5.166 -2.048 0.042 1.00 81.06 94 GLY A N 1
ATOM 750 C CA . GLY A 1 94 ? 5.563 -1.643 1.396 1.00 81.06 94 GLY A CA 1
ATOM 751 C C . GLY A 1 94 ? 5.094 -0.236 1.796 1.00 81.06 94 GLY A C 1
ATOM 752 O O . GLY A 1 94 ? 4.411 -0.100 2.817 1.00 81.06 94 GLY A O 1
ATOM 753 N N . PRO A 1 95 ? 5.394 0.815 1.008 1.00 80.94 95 PRO A N 1
ATOM 754 C CA . PRO A 1 95 ? 4.917 2.172 1.271 1.00 80.94 95 PRO A CA 1
ATOM 755 C C . PRO A 1 95 ? 3.393 2.299 1.244 1.00 80.94 95 PRO A C 1
ATOM 757 O O . PRO A 1 95 ? 2.832 3.016 2.071 1.00 80.94 95 PRO A O 1
ATOM 760 N N . LEU A 1 96 ? 2.712 1.584 0.342 1.00 79.00 96 LEU A N 1
ATOM 761 C CA . LEU A 1 96 ? 1.249 1.589 0.250 1.00 79.00 96 LEU A CA 1
ATOM 762 C C . LEU A 1 96 ? 0.600 0.997 1.502 1.00 79.00 96 LEU A C 1
ATOM 764 O O . LEU A 1 96 ? -0.259 1.636 2.116 1.00 79.00 96 LEU A O 1
ATOM 768 N N . LYS A 1 97 ? 1.067 -0.178 1.939 1.00 81.38 97 LYS A N 1
ATOM 769 C CA . LYS A 1 97 ? 0.637 -0.798 3.198 1.00 81.38 97 LYS A CA 1
ATOM 770 C C . LYS A 1 97 ? 0.897 0.124 4.387 1.00 81.38 97 LYS A C 1
ATOM 772 O O . LYS A 1 97 ? 0.035 0.293 5.248 1.00 81.38 97 LYS A O 1
ATOM 777 N N . PHE A 1 98 ? 2.064 0.764 4.421 1.00 80.12 98 PHE A N 1
ATOM 778 C CA . PHE A 1 98 ? 2.417 1.696 5.486 1.00 80.12 98 PHE A CA 1
ATOM 779 C C . PHE A 1 98 ? 1.534 2.939 5.518 1.00 80.12 98 PHE A C 1
ATOM 781 O O . PHE A 1 98 ? 1.088 3.320 6.596 1.00 80.12 98 PHE A O 1
ATOM 788 N N . LEU A 1 99 ? 1.244 3.555 4.371 1.00 75.19 99 LEU A N 1
ATOM 789 C CA . LEU A 1 99 ? 0.357 4.715 4.297 1.00 75.19 99 LEU A CA 1
ATOM 790 C C . LEU A 1 99 ? -1.041 4.379 4.816 1.00 75.19 99 LEU A C 1
ATOM 792 O O . LEU A 1 99 ? -1.591 5.148 5.604 1.00 75.19 99 LEU A O 1
ATOM 796 N N . LEU A 1 100 ? -1.587 3.219 4.442 1.00 72.81 100 LEU A N 1
ATOM 797 C CA . LEU A 1 100 ? -2.871 2.740 4.959 1.00 72.81 100 LEU A CA 1
ATOM 798 C C . LEU A 1 100 ? -2.827 2.545 6.478 1.00 72.81 100 LEU A C 1
ATOM 800 O O . LEU A 1 100 ? -3.690 3.058 7.196 1.00 72.81 100 LEU A O 1
ATOM 804 N N . HIS A 1 101 ? -1.790 1.869 6.972 1.00 75.12 101 HIS A N 1
ATOM 805 C CA . HIS A 1 101 ? -1.612 1.610 8.395 1.00 75.12 101 HIS A CA 1
ATOM 806 C C . HIS A 1 101 ? -1.443 2.905 9.204 1.00 75.12 101 HIS A C 1
ATOM 808 O O . HIS A 1 101 ? -2.162 3.134 10.176 1.00 75.12 101 HIS A O 1
ATOM 814 N N . ALA A 1 102 ? -0.543 3.796 8.786 1.00 68.62 102 ALA A N 1
ATOM 815 C CA . ALA A 1 102 ? -0.268 5.060 9.459 1.00 68.62 102 ALA A CA 1
ATOM 816 C C . ALA A 1 102 ? -1.497 5.975 9.466 1.00 68.62 102 ALA A C 1
ATOM 818 O O . ALA A 1 102 ? -1.842 6.548 10.503 1.00 68.62 102 ALA A O 1
ATOM 819 N N . ALA A 1 103 ? -2.199 6.072 8.336 1.00 66.19 103 ALA A N 1
ATOM 820 C CA . ALA A 1 103 ? -3.377 6.915 8.225 1.00 66.19 103 ALA A CA 1
ATOM 821 C C . ALA A 1 103 ? -4.539 6.389 9.085 1.00 66.19 103 ALA A C 1
ATOM 823 O O . ALA A 1 103 ? -5.294 7.195 9.617 1.00 66.19 103 ALA A O 1
ATOM 824 N N . SER A 1 104 ? -4.645 5.072 9.311 1.00 65.69 104 SER A N 1
ATOM 825 C CA . SER A 1 104 ? -5.706 4.476 10.143 1.00 65.69 104 SER A CA 1
ATOM 826 C C . SER A 1 104 ? -5.727 4.975 11.597 1.00 65.69 104 SER A C 1
ATOM 828 O O . SER A 1 104 ? -6.777 4.943 12.240 1.00 65.69 104 SER A O 1
ATOM 830 N N . SER A 1 105 ? -4.596 5.484 12.102 1.00 65.69 105 SER A N 1
ATOM 831 C CA . SER A 1 105 ? -4.465 6.012 13.466 1.00 65.69 105 SER A CA 1
ATOM 832 C C . SER A 1 105 ? -5.097 7.400 13.664 1.00 65.69 105 SER A C 1
ATOM 834 O O . SER A 1 105 ? -5.476 7.745 14.783 1.00 65.69 105 SER A O 1
ATOM 836 N N . LEU A 1 106 ? -5.271 8.183 12.589 1.00 64.25 106 LEU A N 1
ATOM 837 C CA . LEU A 1 106 ? -5.895 9.510 12.596 1.00 64.25 106 LEU A CA 1
ATOM 838 C C . LEU A 1 106 ? -7.011 9.561 11.546 1.00 64.25 106 LEU A C 1
ATOM 840 O O . LEU A 1 106 ? -6.743 9.721 10.360 1.00 64.25 106 LEU A O 1
ATOM 844 N N . LEU A 1 107 ? -8.274 9.517 11.978 1.00 62.12 107 LEU A N 1
ATOM 845 C CA . LEU A 1 107 ? -9.453 9.501 11.092 1.00 62.12 107 LEU A CA 1
ATOM 846 C C . LEU A 1 107 ? -9.449 10.597 10.008 1.00 62.12 107 LEU A C 1
ATOM 848 O O . LEU A 1 107 ? -9.772 10.327 8.856 1.00 62.12 107 LEU A O 1
ATOM 852 N N . SER A 1 108 ? -9.025 11.819 10.343 1.00 61.03 108 SER A N 1
ATOM 853 C CA . SER A 1 108 ? -8.962 12.939 9.390 1.00 61.03 108 SER A CA 1
ATOM 854 C C . SER A 1 108 ? -7.820 12.830 8.372 1.00 61.03 108 SER A C 1
ATOM 856 O O . SER A 1 108 ? -7.924 13.366 7.268 1.00 61.03 108 SER A O 1
ATOM 858 N N . VAL A 1 109 ? -6.727 12.149 8.728 1.00 67.06 109 VAL A N 1
ATOM 859 C CA . VAL A 1 109 ? -5.615 11.838 7.818 1.00 67.06 109 VAL A CA 1
ATOM 860 C C . VAL A 1 109 ? -5.989 10.639 6.956 1.00 67.06 109 VAL A C 1
ATOM 862 O O . VAL A 1 109 ? -5.759 10.681 5.751 1.00 67.06 109 VAL A O 1
ATOM 865 N N . PHE A 1 110 ? -6.652 9.636 7.539 1.00 66.44 110 PHE A N 1
ATOM 866 C CA . PHE A 1 110 ? -7.229 8.503 6.824 1.00 66.44 110 PHE A CA 1
ATOM 867 C C . PHE A 1 110 ? -8.118 8.964 5.678 1.00 66.44 110 PHE A C 1
ATOM 869 O O . PHE A 1 110 ? -7.834 8.637 4.535 1.00 66.44 110 PHE A O 1
ATOM 876 N N . ASP A 1 111 ? -9.115 9.810 5.940 1.00 67.00 111 ASP A N 1
ATOM 877 C CA . ASP A 1 111 ? -10.039 10.273 4.898 1.00 67.00 111 ASP A CA 1
ATOM 878 C C . ASP A 1 111 ? -9.340 11.013 3.745 1.00 67.00 111 ASP A C 1
ATOM 880 O O . ASP A 1 111 ? -9.770 10.908 2.592 1.00 67.00 111 ASP A O 1
ATOM 884 N N . LYS A 1 112 ? -8.261 11.753 4.032 1.00 75.31 112 LYS A N 1
ATOM 885 C CA . LYS A 1 112 ? -7.466 12.455 3.011 1.00 75.31 112 LYS A CA 1
ATOM 886 C C . LYS A 1 112 ? -6.605 11.494 2.200 1.00 75.31 112 LYS A C 1
ATOM 888 O O . LYS A 1 112 ? -6.610 11.583 0.977 1.00 75.31 112 LYS A O 1
ATOM 893 N N . VAL A 1 113 ? -5.896 10.582 2.864 1.00 73.31 113 VAL A N 1
ATOM 894 C CA . VAL A 1 113 ? -5.058 9.566 2.210 1.00 73.31 113 VAL A CA 1
ATOM 895 C C . VAL A 1 113 ? -5.925 8.670 1.338 1.00 73.31 113 VAL A C 1
ATOM 897 O O . VAL A 1 113 ? -5.651 8.514 0.156 1.00 73.31 113 VAL A O 1
ATOM 900 N N . VAL A 1 114 ? -7.035 8.180 1.882 1.00 71.19 114 VAL A N 1
ATOM 901 C CA . VAL A 1 114 ? -8.021 7.381 1.157 1.00 71.19 114 VAL A CA 1
ATOM 902 C C . VAL A 1 114 ? -8.549 8.114 -0.073 1.00 71.19 114 VAL A C 1
ATOM 904 O O . VAL A 1 114 ? -8.650 7.508 -1.133 1.00 71.19 114 VAL A O 1
ATOM 907 N N . LYS A 1 115 ? -8.859 9.412 0.041 1.00 78.00 115 LYS A N 1
ATOM 908 C CA . LYS A 1 115 ? -9.304 10.213 -1.104 1.00 78.00 115 LYS A CA 1
ATOM 909 C C . LYS A 1 115 ? -8.232 10.290 -2.193 1.00 78.00 115 LYS A C 1
ATOM 911 O O . LYS A 1 115 ? -8.543 10.020 -3.342 1.00 78.00 115 LYS A O 1
ATOM 916 N N . VAL A 1 116 ? -6.991 10.622 -1.835 1.00 81.62 116 VAL A N 1
ATOM 917 C CA . VAL A 1 116 ? -5.890 10.717 -2.808 1.00 81.62 116 VAL A CA 1
ATOM 918 C C . VAL A 1 116 ? -5.643 9.371 -3.485 1.00 81.62 116 VAL A C 1
ATOM 920 O O . VAL A 1 116 ? -5.500 9.319 -4.700 1.00 81.62 116 VAL A O 1
ATOM 923 N N . LEU A 1 117 ? -5.642 8.277 -2.720 1.00 77.06 117 LEU A N 1
ATOM 924 C CA . LEU A 1 117 ? -5.496 6.933 -3.273 1.00 77.06 117 LEU A CA 1
ATOM 925 C C . LEU A 1 117 ? -6.664 6.603 -4.219 1.00 77.06 117 LEU A C 1
ATOM 927 O O . LEU A 1 117 ? -6.431 6.139 -5.329 1.00 77.06 117 LEU A O 1
ATOM 931 N N . ALA A 1 118 ? -7.907 6.914 -3.844 1.00 76.56 118 ALA A N 1
ATOM 932 C CA . ALA A 1 118 ? -9.074 6.735 -4.711 1.00 76.56 118 ALA A CA 1
ATOM 933 C C . ALA A 1 118 ? -8.961 7.522 -6.027 1.00 76.56 118 ALA A C 1
ATOM 935 O O . ALA A 1 118 ? -9.222 6.961 -7.090 1.00 76.56 118 ALA A O 1
ATOM 936 N N . ASP A 1 119 ? -8.531 8.785 -5.957 1.00 79.69 119 ASP A N 1
ATOM 937 C CA . ASP A 1 119 ? -8.322 9.646 -7.125 1.00 79.69 119 ASP A CA 1
ATOM 938 C C . ASP A 1 119 ? -7.237 9.050 -8.046 1.00 79.69 119 ASP A C 1
ATOM 940 O O . ASP A 1 119 ? -7.447 8.937 -9.254 1.00 79.69 119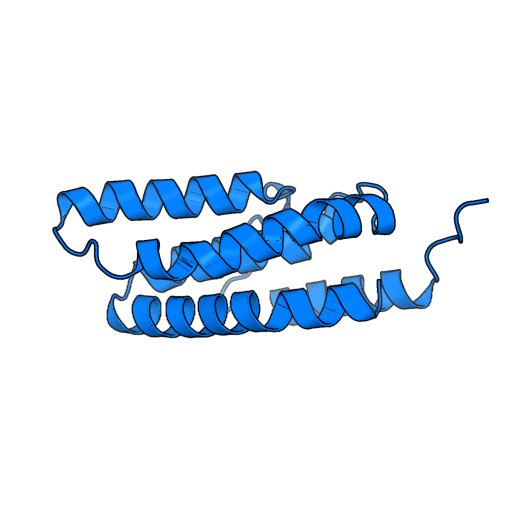 ASP A O 1
ATOM 944 N N . VAL A 1 120 ? -6.121 8.563 -7.481 1.00 78.19 120 VAL A N 1
ATOM 945 C CA . VAL A 1 120 ? -5.082 7.828 -8.232 1.00 78.19 120 VAL A CA 1
ATOM 946 C C . VAL A 1 120 ? -5.680 6.600 -8.923 1.00 78.19 120 VAL A C 1
ATOM 948 O O . VAL A 1 120 ? -5.464 6.410 -10.119 1.00 78.19 120 VAL A O 1
ATOM 951 N N . GLY A 1 121 ? -6.496 5.820 -8.210 1.00 72.62 121 GLY A N 1
ATOM 952 C CA . GLY A 1 121 ? -7.238 4.678 -8.748 1.00 72.62 121 GLY A CA 1
ATOM 953 C C . GLY A 1 121 ? -8.094 5.013 -9.965 1.00 72.62 121 GLY A C 1
ATOM 954 O O . GLY A 1 121 ? -8.105 4.263 -10.933 1.00 72.62 121 GLY A O 1
ATOM 955 N N . MET A 1 122 ? -8.768 6.163 -9.955 1.00 77.94 122 MET A N 1
ATOM 956 C CA . MET A 1 122 ? -9.586 6.614 -11.087 1.00 77.94 122 MET A CA 1
ATOM 957 C C . MET A 1 122 ? -8.750 7.090 -12.281 1.00 77.94 122 MET A C 1
ATOM 959 O O . MET A 1 122 ? -9.203 6.994 -13.418 1.00 77.94 122 MET A O 1
ATOM 963 N N . THR A 1 123 ? -7.534 7.590 -12.043 1.00 73.06 123 THR A N 1
ATOM 964 C CA . THR A 1 123 ? -6.613 8.032 -13.109 1.00 73.06 123 THR A CA 1
ATOM 965 C C . THR A 1 123 ? -5.744 6.913 -13.678 1.00 73.06 123 THR A C 1
ATOM 967 O O . THR A 1 123 ? -5.240 7.034 -14.793 1.00 73.06 123 THR A O 1
ATOM 970 N N . LEU A 1 124 ? -5.570 5.815 -12.946 1.00 68.38 124 LEU A N 1
ATOM 971 C CA . LEU A 1 124 ? -4.756 4.680 -13.367 1.00 68.38 124 LEU A CA 1
ATOM 972 C C . LEU A 1 124 ? -5.243 4.040 -14.685 1.00 68.38 124 LEU A C 1
ATOM 974 O O . LEU A 1 124 ? -4.399 3.825 -15.548 1.00 68.38 124 LEU A O 1
ATOM 978 N N . PRO A 1 125 ? -6.545 3.813 -14.948 1.00 65.44 125 PRO A N 1
ATOM 979 C CA . PRO A 1 125 ? -7.026 3.266 -16.223 1.00 65.44 125 PRO A CA 1
ATOM 980 C C . PRO A 1 125 ? -6.566 4.041 -17.468 1.00 65.44 125 PRO A C 1
ATOM 982 O O . PRO A 1 125 ? -6.363 3.440 -18.516 1.00 65.44 125 PRO A O 1
ATOM 985 N N . SER A 1 126 ? -6.303 5.352 -17.361 1.00 59.41 126 SER A N 1
ATOM 986 C CA . SER A 1 126 ? -5.750 6.155 -18.469 1.00 59.41 126 SER A CA 1
ATOM 987 C C . SER A 1 126 ? -4.404 5.632 -18.984 1.00 59.41 126 SER A C 1
ATOM 989 O O . SER A 1 126 ? -4.066 5.866 -20.141 1.00 59.41 126 SER A O 1
ATOM 991 N N . PHE A 1 127 ? -3.632 4.935 -18.143 1.00 57.31 127 PHE A N 1
ATOM 992 C CA . PHE A 1 127 ? -2.346 4.353 -18.525 1.00 57.31 127 PHE A CA 1
ATOM 993 C C . PHE A 1 127 ? -2.483 3.022 -19.284 1.00 57.31 127 PHE A C 1
ATOM 995 O O . PHE A 1 127 ? -1.539 2.652 -19.977 1.00 57.31 127 PHE A O 1
ATOM 1002 N N . GLN A 1 128 ? -3.655 2.363 -19.276 1.00 55.62 128 GLN A N 1
ATOM 1003 C CA . GLN A 1 128 ? -3.913 1.184 -20.123 1.00 55.62 128 GLN A CA 1
ATOM 1004 C C . GLN A 1 128 ? -3.858 1.541 -21.612 1.00 55.62 128 GLN A C 1
ATOM 1006 O O . GLN A 1 128 ? -3.505 0.704 -22.433 1.00 55.62 128 GLN A O 1
ATOM 1011 N N . ALA A 1 129 ? -4.154 2.796 -21.968 1.00 60.19 129 ALA A N 1
ATOM 1012 C CA . ALA A 1 129 ? -4.017 3.287 -23.338 1.00 60.19 129 ALA A CA 1
ATOM 1013 C C . ALA A 1 129 ? -2.554 3.361 -23.823 1.00 60.19 129 ALA A C 1
ATOM 1015 O O . ALA A 1 129 ? -2.322 3.544 -25.016 1.00 60.19 129 ALA A O 1
ATOM 1016 N N . TYR A 1 130 ? -1.583 3.247 -22.910 1.00 52.78 130 TYR A N 1
ATOM 1017 C CA . TYR A 1 130 ? -0.146 3.319 -23.185 1.00 52.78 130 TYR A CA 1
ATOM 1018 C C . TYR A 1 130 ? 0.600 2.014 -22.848 1.00 52.78 130 TYR A C 1
ATOM 1020 O O . TYR A 1 130 ? 1.829 1.994 -22.949 1.00 52.78 130 TYR A O 1
ATOM 1028 N N . ALA A 1 131 ? -0.119 0.974 -22.410 1.00 49.31 131 ALA A N 1
ATOM 1029 C CA . ALA A 1 131 ? 0.423 -0.340 -22.062 1.00 49.31 131 ALA A CA 1
ATOM 1030 C C . ALA A 1 131 ? 0.579 -1.251 -23.290 1.00 49.31 131 ALA A C 1
ATOM 1032 O O . ALA A 1 131 ? -0.253 -1.149 -24.221 1.00 49.31 131 ALA A O 1
#

Organism: Eutypa lata (strain UCR-EL1) (NCBI:txid1287681)

InterPro domains:
  IPR056125 Domain of unknown function DUF7708 [PF24809] (64-129)